Protein AF-A0A6I5RKG6-F1 (afdb_monomer)

Foldseek 3Di:
DDLPDPVLVVLCPPPPAAQEPVRDGHRPQRLQQVLCVVVVHDPDSVSSVVLSVQSSVPPDNDHHHSVNSSVVCVVVVVD

Sequence (79 aa):
MSWDSGAMRQHFEKMQGVLDADNEILNIEDYVDQFLRTRGYALTDESRLRVAMRLEQITEWTHYTASELDHWLDTCFKA

Solvent-accessible surface area (backbone atoms only — not comparable to full-atom values): 4898 Å² total; per-residue (Å²): 135,80,86,89,48,80,67,61,53,61,48,41,73,77,57,92,48,29,27,41,99,84,69,45,78,36,52,58,69,61,48,51,54,48,53,35,54,76,75,70,46,69,98,41,71,67,53,51,45,56,52,40,62,54,58,50,70,58,86,74,84,84,78,53,36,47,69,57,51,48,54,51,44,58,63,66,66,75,106

Secondary structure (DSSP, 8-state):
-----HHHHHHHTT---EE-TTS-EE-HHHHHHHHHHHTT----HHHHHHHHHHHTT-S--S--BHHHHHHHHHHHH--

Structure (mmCIF, N/CA/C/O backbone):
data_AF-A0A6I5RKG6-F1
#
_entry.id   AF-A0A6I5RKG6-F1
#
loop_
_atom_site.group_PDB
_atom_site.id
_atom_site.type_symbol
_atom_site.label_atom_id
_atom_site.label_alt_id
_atom_site.label_comp_id
_atom_site.label_asym_id
_atom_site.label_entity_id
_atom_site.label_seq_id
_atom_site.pdbx_PDB_ins_code
_atom_site.Cartn_x
_atom_site.Cartn_y
_atom_site.Cartn_z
_atom_site.occupancy
_atom_site.B_iso_or_equiv
_atom_site.auth_seq_id
_atom_site.auth_comp_id
_atom_site.auth_asym_id
_atom_site.auth_atom_id
_atom_site.pdbx_PDB_model_num
ATOM 1 N N . MET A 1 1 ? -13.153 10.229 -3.067 1.00 45.22 1 MET A N 1
ATOM 2 C CA . MET A 1 1 ? -12.884 10.621 -1.668 1.00 45.22 1 MET A CA 1
ATOM 3 C C . MET A 1 1 ? -11.416 10.996 -1.635 1.00 45.22 1 MET A C 1
ATOM 5 O O . MET A 1 1 ? -10.609 10.146 -1.968 1.00 45.22 1 MET A O 1
ATOM 9 N N . SER A 1 2 ? -11.097 12.272 -1.418 1.00 53.62 2 SER A N 1
ATOM 10 C CA . SER A 1 2 ? -9.714 12.770 -1.453 1.00 53.62 2 SER A CA 1
ATOM 11 C C . SER A 1 2 ? -9.030 12.396 -0.142 1.00 53.62 2 SER A C 1
ATOM 13 O O . SER A 1 2 ? -9.627 12.613 0.909 1.00 53.62 2 SER A O 1
ATOM 15 N N . TRP A 1 3 ? -7.833 11.814 -0.198 1.00 64.56 3 TRP A N 1
ATOM 16 C CA . TRP A 1 3 ? -7.066 11.436 0.988 1.00 64.56 3 TRP A CA 1
ATOM 17 C C . TRP A 1 3 ? -6.652 12.713 1.726 1.00 64.56 3 TRP A C 1
ATOM 19 O O . TRP A 1 3 ? -5.872 13.517 1.213 1.00 64.56 3 TRP A O 1
ATOM 29 N N . ASP A 1 4 ? -7.240 12.955 2.894 1.00 64.75 4 ASP A N 1
ATOM 30 C CA . ASP A 1 4 ? -7.008 14.172 3.665 1.00 64.75 4 ASP A CA 1
ATOM 31 C C . ASP A 1 4 ? -5.853 13.920 4.636 1.00 64.75 4 ASP A C 1
ATOM 33 O O . ASP A 1 4 ? -6.034 13.341 5.703 1.00 64.75 4 ASP A O 1
ATOM 37 N N . SER A 1 5 ? -4.621 14.224 4.220 1.00 55.97 5 SER A N 1
ATOM 38 C CA . SER A 1 5 ? -3.501 14.552 5.118 1.00 55.97 5 SER A CA 1
ATOM 39 C C . SER A 1 5 ? -2.191 14.658 4.342 1.00 55.97 5 SER A C 1
ATOM 41 O O . SER A 1 5 ? -1.706 13.697 3.747 1.00 55.97 5 SER A O 1
ATOM 43 N N . GLY A 1 6 ? -1.532 15.814 4.437 1.00 60.38 6 GLY A N 1
ATOM 44 C CA . GLY A 1 6 ? -0.164 16.000 3.937 1.00 60.38 6 GLY A CA 1
ATOM 45 C C . GLY A 1 6 ? 0.852 14.984 4.486 1.00 60.38 6 GLY A C 1
ATOM 46 O O . GLY A 1 6 ? 1.909 14.827 3.892 1.00 60.38 6 GLY A O 1
ATOM 47 N N . ALA A 1 7 ? 0.521 14.264 5.566 1.00 65.00 7 ALA A N 1
ATOM 48 C CA . ALA A 1 7 ? 1.314 13.165 6.112 1.00 65.00 7 ALA A CA 1
ATOM 49 C C . ALA A 1 7 ? 1.288 11.906 5.226 1.00 65.00 7 ALA A C 1
ATOM 51 O O . ALA A 1 7 ? 2.345 11.365 4.924 1.00 65.00 7 ALA A O 1
ATOM 52 N N . MET A 1 8 ? 0.116 11.465 4.743 1.00 68.50 8 MET A N 1
ATOM 53 C CA . MET A 1 8 ? 0.040 10.294 3.854 1.00 68.50 8 MET A CA 1
ATOM 54 C C . MET A 1 8 ? 0.808 10.533 2.556 1.00 68.50 8 MET A C 1
ATOM 56 O O . MET A 1 8 ? 1.573 9.678 2.122 1.00 68.50 8 MET A O 1
ATOM 60 N N . ARG A 1 9 ? 0.682 11.734 1.988 1.00 66.62 9 ARG A N 1
ATOM 61 C CA . ARG A 1 9 ? 1.369 12.100 0.747 1.00 66.62 9 ARG A CA 1
ATOM 62 C C . ARG A 1 9 ? 2.897 12.016 0.866 1.00 66.62 9 ARG A C 1
ATOM 64 O O . ARG A 1 9 ? 3.530 11.567 -0.080 1.00 66.62 9 ARG A O 1
ATOM 71 N N . GLN A 1 10 ? 3.473 12.358 2.024 1.00 69.81 10 GLN A N 1
ATOM 72 C CA . GLN A 1 10 ? 4.918 12.229 2.277 1.00 69.81 10 GLN A CA 1
ATOM 73 C C . GLN A 1 10 ? 5.401 10.774 2.239 1.00 69.81 10 GLN A C 1
ATOM 75 O O . GLN A 1 10 ? 6.480 10.511 1.713 1.00 69.81 10 GLN A O 1
ATOM 80 N N . HIS A 1 11 ? 4.600 9.822 2.731 1.00 70.12 11 HIS A N 1
ATOM 81 C CA . HIS A 1 11 ? 4.955 8.400 2.668 1.00 70.12 11 HIS A CA 1
ATOM 82 C C . HIS A 1 11 ? 5.014 7.889 1.220 1.00 70.12 11 HIS A C 1
ATOM 84 O O . HIS A 1 11 ? 5.809 7.006 0.910 1.00 70.12 11 HIS A O 1
ATOM 90 N N . PHE A 1 12 ? 4.226 8.477 0.318 1.00 70.56 12 PHE A N 1
ATOM 91 C CA . PHE A 1 12 ? 4.136 8.062 -1.081 1.00 70.56 12 PHE A CA 1
ATOM 92 C C . PHE A 1 12 ? 5.029 8.839 -2.047 1.00 70.56 12 PHE A C 1
ATOM 94 O O . PHE A 1 12 ? 5.186 8.397 -3.178 1.00 70.56 12 PHE A O 1
ATOM 101 N N . GLU A 1 13 ? 5.657 9.950 -1.643 1.00 67.81 13 GLU A N 1
ATOM 102 C CA . GLU A 1 13 ? 6.513 10.754 -2.540 1.00 67.81 13 GLU A CA 1
ATOM 103 C C . GLU A 1 13 ? 7.642 9.944 -3.200 1.00 67.81 13 GLU A C 1
ATOM 105 O O . GLU A 1 13 ? 8.102 10.287 -4.289 1.00 67.81 13 GLU A O 1
ATOM 110 N N . LYS A 1 14 ? 8.075 8.849 -2.565 1.00 66.75 14 LYS A N 1
ATOM 111 C CA . LYS A 1 14 ? 9.100 7.934 -3.089 1.00 66.75 14 LYS A CA 1
ATOM 112 C C . LYS A 1 14 ? 8.53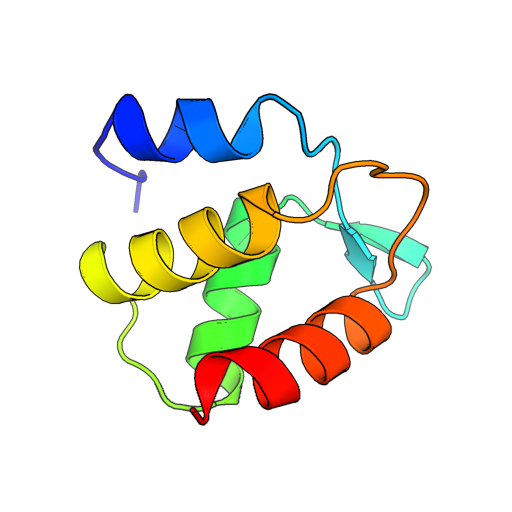4 6.792 -3.946 1.00 66.75 14 LYS A C 1
ATOM 114 O O . LYS A 1 14 ? 9.303 6.102 -4.609 1.00 66.75 14 LYS A O 1
ATOM 119 N N . MET A 1 15 ? 7.219 6.582 -3.937 1.00 72.31 15 MET A N 1
ATOM 120 C CA . MET A 1 15 ? 6.534 5.469 -4.597 1.00 72.31 15 MET A CA 1
ATOM 121 C C . MET A 1 15 ? 5.923 5.963 -5.905 1.00 72.31 15 MET A C 1
ATOM 123 O O . MET A 1 15 ? 4.889 6.622 -5.914 1.00 72.31 15 MET A O 1
ATOM 127 N N . GLN A 1 16 ? 6.572 5.661 -7.028 1.00 64.62 16 GLN A N 1
ATOM 128 C CA . GLN A 1 16 ? 6.137 6.171 -8.335 1.00 64.62 16 GLN A CA 1
ATOM 129 C C . GLN A 1 16 ? 4.926 5.427 -8.925 1.00 64.62 16 GLN A C 1
ATOM 131 O O . GLN A 1 16 ? 4.299 5.934 -9.850 1.00 64.62 16 GLN A O 1
ATOM 136 N N . GLY A 1 17 ? 4.584 4.252 -8.392 1.00 68.62 17 GLY A N 1
ATOM 137 C CA . GLY A 1 17 ? 3.474 3.420 -8.857 1.00 68.62 17 GLY A CA 1
ATOM 138 C C . GLY A 1 17 ? 3.728 1.938 -8.598 1.00 68.62 17 GLY A C 1
ATOM 139 O O . GLY A 1 17 ? 4.841 1.540 -8.234 1.00 68.62 17 GLY A O 1
ATOM 140 N N . VAL A 1 18 ? 2.683 1.134 -8.762 1.00 77.12 18 VAL A N 1
ATOM 141 C CA . VAL A 1 18 ? 2.708 -0.329 -8.631 1.00 77.12 18 VAL A CA 1
ATOM 142 C C . VAL A 1 18 ? 2.286 -0.926 -9.964 1.00 77.12 18 VAL A C 1
ATOM 144 O O . VAL A 1 18 ? 1.332 -0.441 -10.560 1.00 77.12 18 VAL A O 1
ATOM 147 N N . LEU A 1 19 ? 2.980 -1.957 -10.442 1.00 77.94 19 LEU A N 1
ATOM 148 C CA . LEU A 1 19 ? 2.556 -2.657 -11.657 1.00 77.94 19 LEU A CA 1
ATOM 149 C C . LEU A 1 19 ? 1.436 -3.632 -11.318 1.00 77.94 19 LEU A C 1
ATOM 151 O O . LEU A 1 19 ? 1.602 -4.478 -10.444 1.00 77.94 19 LEU A O 1
ATOM 155 N N . ASP A 1 20 ? 0.299 -3.539 -11.983 1.00 74.62 20 ASP A N 1
ATOM 156 C CA . ASP A 1 20 ? -0.781 -4.498 -11.783 1.00 74.62 20 ASP A CA 1
ATOM 157 C C . ASP A 1 20 ? -0.572 -5.796 -12.582 1.00 74.62 20 ASP A C 1
ATOM 159 O O . ASP A 1 20 ? 0.480 -6.020 -13.184 1.00 74.62 20 ASP A O 1
ATOM 163 N N . ALA A 1 21 ? -1.560 -6.694 -12.546 1.00 70.44 21 ALA A N 1
ATOM 164 C CA . ALA A 1 21 ? -1.483 -7.981 -13.239 1.00 70.44 21 ALA A CA 1
ATOM 165 C C . ALA A 1 21 ? -1.416 -7.850 -14.775 1.00 70.44 21 ALA A C 1
ATOM 167 O O . ALA A 1 21 ? -0.920 -8.764 -15.436 1.00 70.44 21 ALA A O 1
ATOM 168 N N . ASP A 1 22 ? -1.869 -6.722 -15.321 1.00 75.88 22 ASP A N 1
ATOM 169 C CA . ASP A 1 22 ? -1.873 -6.394 -16.745 1.00 75.88 2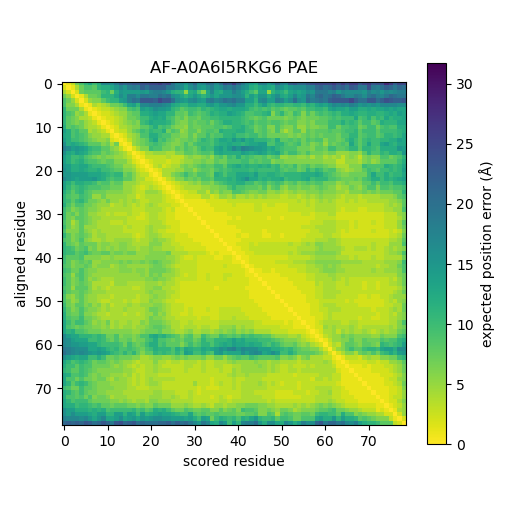2 ASP A CA 1
ATOM 170 C C . ASP A 1 22 ? -0.655 -5.523 -17.141 1.00 75.88 22 ASP A C 1
ATOM 172 O O . ASP A 1 22 ? -0.547 -5.070 -18.283 1.00 75.88 22 ASP A O 1
ATOM 176 N N . ASN A 1 23 ? 0.317 -5.351 -16.229 1.00 72.19 23 ASN A N 1
ATOM 177 C CA . ASN A 1 23 ? 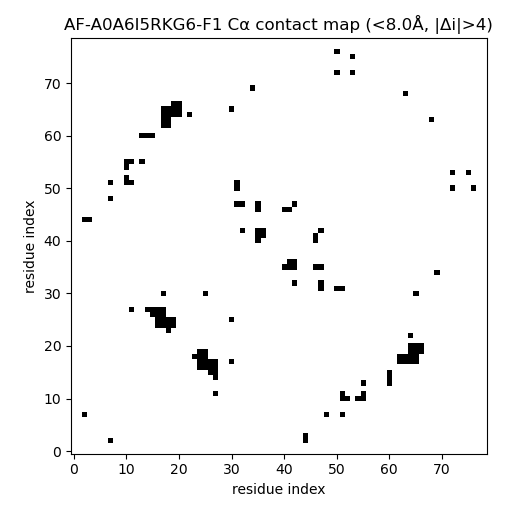1.464 -4.438 -16.329 1.00 72.19 23 ASN A CA 1
ATOM 178 C C . ASN A 1 23 ? 1.073 -2.959 -16.485 1.00 72.19 23 ASN A C 1
ATOM 180 O O . ASN A 1 23 ? 1.884 -2.146 -16.942 1.00 72.19 23 ASN A O 1
ATOM 184 N N . GLU A 1 24 ? -0.145 -2.589 -16.098 1.00 79.25 24 GLU A N 1
ATOM 185 C CA . GLU A 1 24 ? -0.544 -1.194 -16.009 1.00 79.25 24 GLU A CA 1
ATOM 186 C C . GLU A 1 24 ? 0.017 -0.579 -14.723 1.00 79.25 24 GLU A C 1
ATOM 188 O O . GLU A 1 24 ? 0.147 -1.229 -13.683 1.00 79.25 24 GLU A O 1
ATOM 193 N N . ILE A 1 25 ? 0.400 0.698 -14.796 1.00 77.94 25 ILE A N 1
ATOM 194 C CA . ILE A 1 25 ? 0.889 1.427 -13.627 1.00 77.94 25 ILE A CA 1
ATOM 195 C C . ILE A 1 25 ? -0.327 1.900 -12.836 1.00 77.94 25 ILE A C 1
ATOM 197 O O . ILE A 1 25 ? -1.020 2.836 -13.235 1.00 77.94 25 ILE A O 1
ATOM 201 N N . LEU A 1 26 ? -0.551 1.264 -11.694 1.00 79.94 26 LEU A N 1
ATOM 202 C CA . LEU A 1 26 ? -1.553 1.645 -10.717 1.00 79.94 26 LEU A CA 1
ATOM 203 C C . LEU A 1 26 ? -0.973 2.696 -9.766 1.00 79.94 26 LEU A C 1
ATOM 205 O O . LEU A 1 26 ? 0.148 2.565 -9.256 1.00 79.94 26 LEU A O 1
ATOM 209 N N . ASN A 1 27 ? -1.751 3.751 -9.508 1.00 83.19 27 ASN A N 1
ATOM 210 C CA . ASN A 1 27 ? -1.393 4.716 -8.477 1.00 83.19 27 ASN A CA 1
ATOM 211 C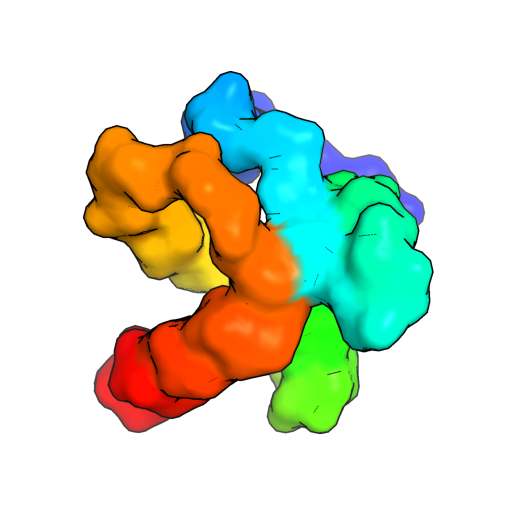 C . ASN A 1 27 ? -1.358 4.012 -7.124 1.00 83.19 27 ASN A C 1
ATOM 213 O O . ASN A 1 27 ? -2.183 3.147 -6.827 1.00 83.19 27 ASN A O 1
ATOM 217 N N . ILE A 1 28 ? -0.426 4.426 -6.271 1.00 82.50 28 ILE A N 1
ATOM 218 C CA . ILE A 1 28 ? -0.259 3.798 -4.963 1.00 82.50 28 ILE A CA 1
ATOM 219 C C . ILE A 1 28 ? -1.497 3.961 -4.070 1.00 82.50 28 ILE A C 1
ATOM 221 O O . ILE A 1 28 ? -1.829 3.052 -3.317 1.00 82.50 28 ILE A O 1
ATOM 225 N N . GLU A 1 29 ? -2.220 5.077 -4.199 1.00 84.88 29 GLU A N 1
ATOM 226 C CA . GLU A 1 29 ? -3.480 5.312 -3.485 1.00 84.88 29 GLU A CA 1
ATOM 227 C C . GLU A 1 29 ? -4.550 4.285 -3.887 1.00 84.88 29 GLU A C 1
ATOM 229 O O . GLU A 1 29 ? -5.152 3.630 -3.033 1.00 84.88 29 GLU A O 1
ATOM 234 N N . ASP A 1 30 ? -4.727 4.081 -5.194 1.00 86.00 30 ASP A N 1
ATOM 235 C CA . ASP A 1 30 ? -5.675 3.112 -5.747 1.00 86.00 30 ASP A CA 1
ATOM 236 C C . ASP A 1 30 ? -5.293 1.675 -5.346 1.00 86.00 30 ASP A C 1
ATOM 238 O O . ASP A 1 30 ? -6.153 0.890 -4.936 1.00 86.00 30 ASP A O 1
ATOM 242 N N . TYR A 1 31 ? -3.994 1.353 -5.372 1.00 88.25 31 TYR A N 1
ATOM 243 C CA . TYR A 1 31 ? -3.468 0.068 -4.912 1.00 88.25 31 TYR A CA 1
ATOM 244 C C . TYR A 1 31 ? -3.780 -0.191 -3.429 1.00 88.25 31 TYR A C 1
ATOM 246 O O . TYR A 1 31 ? -4.258 -1.268 -3.078 1.00 88.25 31 TYR A O 1
ATOM 254 N N . VAL A 1 32 ? -3.549 0.782 -2.543 1.00 88.69 32 VAL A N 1
ATOM 255 C CA . VAL A 1 32 ? -3.810 0.625 -1.102 1.00 88.69 32 VAL A CA 1
ATOM 256 C C . VAL A 1 32 ? -5.301 0.426 -0.828 1.00 88.69 32 VAL A C 1
ATOM 258 O O . VAL A 1 32 ? -5.668 -0.449 -0.039 1.00 88.69 32 VAL A O 1
ATOM 261 N N . ASP A 1 33 ? -6.172 1.196 -1.484 1.00 89.12 33 ASP A N 1
ATOM 262 C CA . ASP A 1 33 ? -7.620 1.025 -1.341 1.00 89.12 33 ASP A CA 1
ATOM 263 C C . ASP A 1 33 ? -8.066 -0.352 -1.866 1.00 89.12 33 ASP A C 1
ATOM 265 O O . ASP A 1 33 ? -8.890 -1.023 -1.232 1.00 89.12 33 ASP A O 1
ATOM 269 N N . GLN A 1 34 ? -7.483 -0.828 -2.972 1.00 88.94 34 GLN A N 1
ATOM 270 C CA . GLN A 1 34 ? -7.711 -2.176 -3.493 1.00 88.94 34 GLN A CA 1
ATOM 271 C C . GLN A 1 34 ? -7.224 -3.261 -2.521 1.00 88.94 34 GLN A C 1
ATOM 273 O O . GLN A 1 34 ? -7.964 -4.213 -2.249 1.00 88.94 34 GLN A O 1
ATOM 278 N N . PHE A 1 35 ? -6.028 -3.117 -1.948 1.00 89.38 35 PHE A N 1
ATOM 279 C CA . PHE A 1 35 ? -5.476 -4.032 -0.948 1.00 89.38 35 PHE A CA 1
ATOM 280 C C . PHE A 1 35 ? -6.405 -4.141 0.269 1.00 89.38 35 PHE A C 1
ATOM 282 O O . PHE A 1 35 ? -6.826 -5.233 0.651 1.00 89.38 35 PHE A O 1
ATOM 289 N N . LEU A 1 36 ? -6.812 -3.011 0.851 1.00 90.50 36 LEU A N 1
ATOM 290 C CA . LEU A 1 36 ? -7.695 -3.003 2.019 1.00 90.50 36 LEU A CA 1
ATOM 291 C C . LEU A 1 36 ? -9.0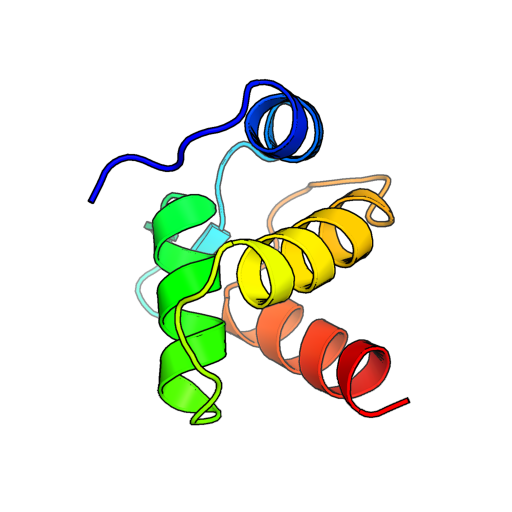58 -3.629 1.701 1.00 90.50 36 LEU A C 1
ATOM 293 O O . LEU A 1 36 ? -9.548 -4.472 2.458 1.00 90.50 36 LEU A O 1
ATOM 297 N N . ARG A 1 37 ? -9.647 -3.270 0.555 1.00 90.19 37 ARG A N 1
ATOM 298 C CA . ARG A 1 37 ? -10.960 -3.770 0.132 1.00 90.19 37 ARG A CA 1
ATOM 299 C C . ARG A 1 37 ? -10.954 -5.274 -0.126 1.00 90.19 37 ARG A C 1
ATOM 301 O O . ARG A 1 37 ? -11.897 -5.954 0.271 1.00 90.19 37 ARG A O 1
ATOM 308 N N . THR A 1 38 ? -9.907 -5.798 -0.762 1.00 88.88 38 THR A N 1
ATOM 309 C CA . THR A 1 38 ? -9.782 -7.235 -1.071 1.00 88.88 38 THR A CA 1
ATOM 310 C C . THR A 1 38 ? -9.619 -8.096 0.182 1.00 88.88 38 THR A C 1
ATOM 312 O O . THR A 1 38 ? -10.123 -9.216 0.210 1.00 88.88 38 THR A O 1
ATOM 315 N N . ARG A 1 39 ? -9.005 -7.566 1.249 1.00 87.75 39 ARG A N 1
ATOM 316 C CA . ARG A 1 39 ? -8.902 -8.242 2.557 1.00 87.75 39 ARG A CA 1
ATOM 317 C C . ARG A 1 39 ? -10.074 -7.961 3.509 1.00 87.75 39 ARG A C 1
ATOM 319 O O . ARG A 1 39 ? -10.100 -8.497 4.614 1.00 87.75 39 ARG A O 1
ATOM 326 N N . GLY A 1 40 ? -11.052 -7.149 3.103 1.00 88.62 40 GLY A N 1
ATOM 327 C CA . GLY A 1 40 ? -12.216 -6.808 3.928 1.00 88.62 40 GLY A CA 1
ATOM 328 C C . GLY A 1 40 ? -11.931 -5.808 5.056 1.00 88.62 40 GLY A C 1
ATOM 329 O O . GLY A 1 40 ? -12.719 -5.715 5.998 1.00 88.62 40 GLY A O 1
ATOM 330 N N . TYR A 1 41 ? -10.830 -5.056 4.979 1.00 88.44 41 TYR A N 1
ATOM 331 C CA . TYR A 1 41 ? -10.547 -3.961 5.906 1.00 88.44 41 TYR A CA 1
ATOM 332 C C . TYR A 1 41 ? -11.378 -2.716 5.566 1.00 88.44 41 TYR A C 1
ATOM 334 O O . TYR A 1 41 ? -11.748 -2.473 4.416 1.00 88.44 41 TYR A O 1
ATOM 342 N N . ALA A 1 42 ? -11.666 -1.897 6.580 1.00 88.44 42 ALA A N 1
ATOM 343 C CA . ALA A 1 42 ? -12.373 -0.638 6.387 1.00 88.44 42 ALA A CA 1
ATOM 344 C C . ALA A 1 42 ? -11.475 0.391 5.676 1.00 88.44 42 ALA A C 1
ATOM 346 O O . ALA A 1 42 ? -10.318 0.577 6.051 1.00 88.44 42 ALA A O 1
ATOM 347 N N . LEU A 1 43 ? -12.024 1.103 4.688 1.00 88.88 43 LEU A N 1
ATOM 348 C CA . LEU A 1 43 ? -11.332 2.162 3.938 1.00 88.88 43 LEU A CA 1
ATOM 349 C C . LEU A 1 43 ? -11.275 3.476 4.737 1.00 88.88 43 LEU A C 1
ATOM 351 O O . LEU A 1 43 ? -11.834 4.500 4.339 1.00 88.88 43 LEU A O 1
ATOM 355 N N . THR A 1 44 ? -10.645 3.411 5.908 1.00 88.06 44 THR A N 1
ATOM 356 C CA . THR A 1 44 ? -10.405 4.541 6.810 1.00 88.06 44 THR A CA 1
ATOM 357 C C . THR A 1 44 ? -8.983 5.061 6.655 1.00 88.06 44 THR A C 1
ATOM 359 O O . THR A 1 44 ? -8.077 4.323 6.265 1.00 88.06 44 THR A O 1
ATOM 362 N N . ASP A 1 45 ? -8.766 6.317 7.035 1.00 85.75 45 ASP A N 1
ATOM 363 C CA . ASP A 1 45 ? -7.439 6.938 6.985 1.00 85.75 45 ASP A CA 1
ATOM 364 C C . ASP A 1 45 ? -6.427 6.219 7.882 1.00 85.75 45 ASP A C 1
ATOM 366 O O . ASP A 1 45 ? -5.261 6.114 7.524 1.00 85.75 45 ASP A O 1
ATOM 370 N N . GLU A 1 46 ? -6.871 5.636 9.001 1.00 86.75 46 GLU A N 1
ATOM 371 C CA . GLU A 1 46 ? -6.015 4.808 9.859 1.00 86.75 46 GLU A CA 1
ATOM 372 C C . GLU A 1 46 ? -5.525 3.546 9.134 1.00 86.75 46 GLU A C 1
ATOM 374 O O . GLU A 1 46 ? -4.335 3.228 9.173 1.00 86.75 46 GLU A O 1
ATOM 379 N N . SER A 1 47 ? -6.424 2.829 8.453 1.00 86.88 47 SER A N 1
ATOM 380 C CA . SER A 1 47 ? -6.057 1.606 7.731 1.00 86.88 47 SER A CA 1
ATOM 381 C C . SER A 1 47 ? -5.122 1.920 6.565 1.00 86.88 47 SER A C 1
ATOM 383 O O . SER A 1 47 ? -4.122 1.229 6.376 1.00 86.88 47 SER A O 1
ATOM 385 N N . ARG A 1 48 ? -5.402 3.005 5.831 1.00 87.75 48 ARG A N 1
ATOM 386 C CA . ARG A 1 48 ? -4.539 3.502 4.750 1.00 87.75 48 ARG A CA 1
ATOM 387 C C . ARG A 1 48 ? -3.165 3.902 5.266 1.00 87.75 48 ARG A C 1
ATOM 389 O O . ARG A 1 48 ? -2.161 3.473 4.704 1.00 87.75 48 ARG A O 1
ATOM 396 N N . LEU A 1 49 ? -3.111 4.651 6.369 1.00 86.19 49 LEU A N 1
ATOM 397 C CA . LEU A 1 49 ? -1.862 5.084 6.991 1.00 86.19 49 LEU A CA 1
ATOM 398 C C . LEU A 1 49 ? -1.009 3.888 7.419 1.00 86.19 49 LEU A C 1
ATOM 400 O O . LEU A 1 49 ? 0.192 3.878 7.171 1.00 86.19 49 LEU A O 1
ATOM 404 N N . ARG A 1 50 ? -1.615 2.850 8.007 1.00 86.94 50 ARG A N 1
ATOM 405 C CA . ARG A 1 50 ? -0.887 1.623 8.363 1.00 86.94 50 ARG A CA 1
ATOM 406 C C . ARG A 1 50 ? -0.225 0.979 7.150 1.00 86.94 50 ARG A C 1
ATOM 408 O O . ARG A 1 50 ? 0.927 0.567 7.252 1.00 86.94 50 ARG A O 1
ATOM 415 N N . VAL A 1 51 ? -0.925 0.894 6.018 1.00 88.06 51 VAL A N 1
ATOM 416 C CA . VAL A 1 51 ? -0.350 0.346 4.781 1.00 88.06 51 VAL A CA 1
ATOM 417 C C . VAL A 1 51 ? 0.758 1.264 4.257 1.00 88.06 51 VAL A C 1
ATOM 419 O O . VAL A 1 51 ? 1.852 0.784 3.979 1.00 88.06 51 VAL A O 1
ATOM 422 N N . ALA A 1 52 ? 0.525 2.579 4.215 1.00 85.00 52 ALA A N 1
ATOM 423 C CA . ALA A 1 52 ? 1.504 3.579 3.782 1.00 85.00 52 ALA A CA 1
ATOM 424 C C . ALA A 1 52 ? 2.820 3.497 4.577 1.00 85.00 52 ALA A C 1
ATOM 426 O O . ALA A 1 52 ? 3.901 3.425 3.996 1.00 85.00 52 ALA A O 1
ATOM 427 N N . MET A 1 53 ? 2.725 3.424 5.908 1.00 84.88 53 MET A N 1
ATOM 428 C CA . MET A 1 53 ? 3.879 3.298 6.804 1.00 84.88 53 MET A CA 1
ATOM 429 C C . MET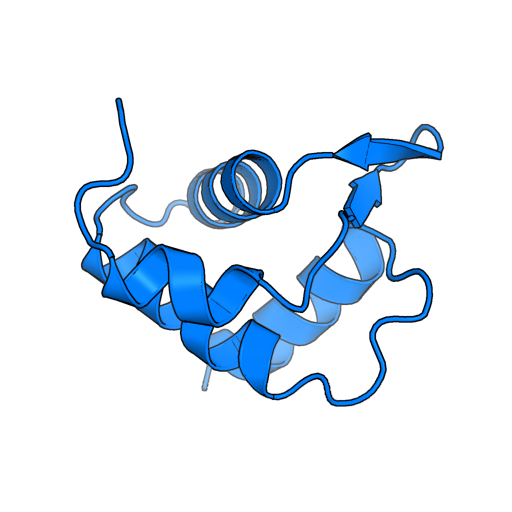 A 1 53 ? 4.662 2.004 6.583 1.00 84.88 53 MET A C 1
ATOM 431 O O . MET A 1 53 ? 5.875 1.978 6.785 1.00 84.88 53 MET A O 1
ATOM 435 N N . ARG A 1 54 ? 3.987 0.909 6.212 1.00 86.69 54 ARG A N 1
ATOM 436 C CA . ARG A 1 54 ? 4.675 -0.333 5.843 1.00 86.69 54 ARG A CA 1
ATOM 437 C C . ARG A 1 54 ? 5.403 -0.140 4.528 1.00 86.69 54 ARG A C 1
ATOM 439 O O . ARG A 1 54 ? 6.605 -0.359 4.485 1.00 86.69 54 ARG A O 1
ATOM 446 N N . LEU A 1 55 ? 4.710 0.325 3.498 1.00 83.94 55 LEU A N 1
ATOM 447 C CA . LEU A 1 55 ? 5.308 0.530 2.185 1.00 83.94 55 LEU A CA 1
ATOM 448 C C . LEU A 1 55 ? 6.529 1.465 2.246 1.00 83.94 55 LEU A C 1
ATOM 450 O O . LEU A 1 55 ? 7.501 1.220 1.543 1.00 83.94 55 LEU A O 1
ATOM 454 N N . GLU A 1 56 ? 6.553 2.473 3.127 1.00 82.12 56 GLU A N 1
ATOM 455 C CA . GLU A 1 56 ? 7.719 3.360 3.299 1.00 82.12 56 GLU A CA 1
ATOM 456 C C . GLU A 1 56 ? 9.002 2.614 3.725 1.00 82.12 56 GLU A C 1
ATOM 458 O O . GLU A 1 56 ? 10.111 3.081 3.465 1.00 82.12 56 GLU A O 1
ATOM 463 N N . GLN A 1 57 ? 8.881 1.432 4.340 1.00 82.69 57 GLN A N 1
ATOM 464 C CA . GLN A 1 57 ? 10.027 0.596 4.723 1.00 82.69 57 GLN A CA 1
ATOM 465 C C . GLN A 1 57 ? 10.751 -0.012 3.513 1.00 82.69 57 GLN A C 1
ATOM 467 O O . GLN A 1 57 ? 11.867 -0.511 3.656 1.00 82.69 57 GLN A O 1
ATOM 472 N N . ILE A 1 58 ? 10.142 0.030 2.327 1.00 80.38 58 ILE A N 1
ATOM 473 C CA . ILE A 1 58 ? 10.755 -0.410 1.077 1.00 80.38 58 ILE A CA 1
ATOM 474 C C . ILE A 1 58 ? 11.737 0.676 0.621 1.00 80.38 58 ILE A C 1
ATOM 476 O O . ILE A 1 58 ? 11.354 1.714 0.085 1.00 80.38 58 ILE A O 1
ATOM 480 N N . THR A 1 59 ? 13.030 0.442 0.852 1.00 71.62 59 THR A N 1
ATOM 481 C CA . THR A 1 59 ? 14.098 1.418 0.573 1.00 71.62 59 THR A CA 1
ATOM 482 C C . THR A 1 59 ? 14.452 1.542 -0.908 1.00 71.62 59 THR A C 1
ATOM 484 O O . THR A 1 59 ? 14.984 2.571 -1.318 1.00 71.62 59 THR A O 1
ATOM 487 N N . GLU A 1 60 ? 14.163 0.515 -1.709 1.00 72.94 60 GLU A N 1
ATOM 488 C CA . GLU A 1 60 ? 14.431 0.481 -3.149 1.00 72.94 60 GLU A CA 1
ATOM 489 C C . GLU A 1 60 ? 13.149 0.120 -3.901 1.00 72.94 60 GLU A C 1
ATOM 491 O O . GLU A 1 60 ? 12.727 -1.035 -3.929 1.00 72.94 60 GLU A O 1
ATOM 496 N N . TRP A 1 61 ? 12.506 1.130 -4.486 1.00 71.50 61 TRP A N 1
ATOM 497 C CA . TRP A 1 61 ? 11.267 0.977 -5.246 1.00 71.50 61 TRP A CA 1
ATOM 498 C C . TRP A 1 61 ? 11.583 0.753 -6.727 1.00 71.50 61 TRP A C 1
ATOM 500 O O . TRP A 1 61 ? 11.620 1.696 -7.514 1.00 71.50 61 TRP A O 1
ATOM 510 N N . THR A 1 62 ? 11.883 -0.486 -7.113 1.00 64.31 62 THR A N 1
ATOM 511 C CA . THR A 1 62 ? 12.436 -0.802 -8.444 1.00 64.31 62 THR A CA 1
ATOM 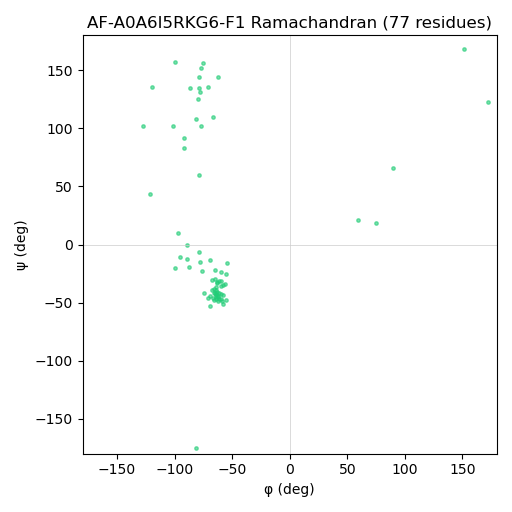512 C C . THR A 1 62 ? 11.570 -1.768 -9.253 1.00 64.31 62 THR A C 1
ATOM 514 O O . THR A 1 62 ? 12.110 -2.606 -9.963 1.00 64.31 62 THR A O 1
ATOM 517 N N . HIS A 1 63 ? 10.245 -1.555 -9.246 1.00 66.12 63 HIS A N 1
ATOM 518 C CA . HIS A 1 63 ? 9.195 -2.314 -9.965 1.00 66.12 63 HIS A CA 1
ATOM 519 C C . HIS A 1 63 ? 8.608 -3.495 -9.182 1.00 66.12 63 HIS A C 1
ATOM 521 O O . HIS A 1 63 ? 8.731 -4.644 -9.595 1.00 66.12 63 HIS A O 1
ATOM 527 N N . TYR A 1 64 ? 7.915 -3.213 -8.078 1.00 75.88 64 TYR A N 1
ATOM 528 C CA . TYR A 1 64 ? 7.061 -4.234 -7.477 1.00 75.88 64 TYR A CA 1
ATOM 529 C C . TYR A 1 64 ? 5.744 -4.353 -8.238 1.00 75.88 64 TYR A C 1
ATOM 531 O O . TYR A 1 64 ? 5.080 -3.352 -8.537 1.00 75.88 64 TYR A O 1
ATOM 539 N N . THR A 1 65 ? 5.353 -5.591 -8.504 1.00 82.81 65 THR A N 1
ATOM 540 C CA . THR A 1 65 ? 3.993 -5.913 -8.920 1.00 82.81 65 THR A CA 1
ATOM 541 C C . THR A 1 65 ? 3.039 -5.848 -7.727 1.00 82.81 65 THR A C 1
ATOM 543 O O . THR A 1 65 ? 3.430 -6.047 -6.573 1.00 82.81 65 THR A O 1
ATOM 546 N N . ALA A 1 66 ? 1.754 -5.628 -7.994 1.00 83.88 66 ALA A N 1
ATOM 547 C CA . ALA A 1 66 ? 0.704 -5.628 -6.986 1.00 83.88 66 ALA A CA 1
ATOM 548 C C 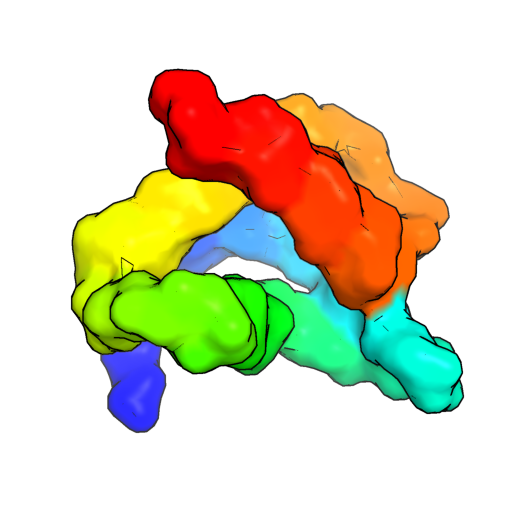. ALA A 1 66 ? 0.663 -6.965 -6.240 1.00 83.88 66 ALA A C 1
ATOM 550 O O . ALA A 1 66 ? 0.459 -6.978 -5.037 1.00 83.88 66 ALA A O 1
ATOM 551 N N . SER A 1 67 ? 0.946 -8.079 -6.924 1.00 84.00 67 SER A N 1
ATOM 552 C CA . SER A 1 67 ? 1.010 -9.409 -6.301 1.00 84.00 67 SER A CA 1
ATOM 553 C C . SER A 1 67 ? 2.180 -9.554 -5.320 1.00 84.00 67 SER A C 1
ATOM 555 O O . SER A 1 67 ? 2.029 -10.176 -4.268 1.00 84.00 67 SER A O 1
ATOM 557 N N . GLU A 1 68 ? 3.345 -8.986 -5.638 1.00 86.19 68 GLU A N 1
ATOM 558 C CA . GLU A 1 68 ? 4.508 -9.006 -4.742 1.00 86.19 68 GLU A CA 1
ATOM 559 C C . GLU A 1 68 ? 4.282 -8.130 -3.513 1.00 86.19 68 GLU A C 1
ATOM 561 O O . GLU A 1 68 ? 4.554 -8.568 -2.392 1.00 86.19 68 GLU A O 1
ATOM 566 N N . LEU A 1 69 ? 3.738 -6.923 -3.704 1.00 86.69 69 LEU A N 1
ATOM 567 C CA . LEU A 1 69 ? 3.389 -6.053 -2.583 1.00 86.69 69 LEU A CA 1
ATOM 568 C C . LEU A 1 69 ? 2.270 -6.654 -1.734 1.00 86.69 69 LEU A C 1
ATOM 570 O O . LEU A 1 69 ? 2.347 -6.573 -0.513 1.00 86.69 69 LEU A O 1
ATOM 574 N N . ASP A 1 70 ? 1.277 -7.294 -2.348 1.00 88.00 70 ASP A N 1
ATOM 575 C CA . ASP A 1 70 ? 0.201 -8.001 -1.659 1.00 88.00 70 ASP A CA 1
ATOM 576 C C . ASP A 1 70 ? 0.762 -9.098 -0.752 1.00 88.00 70 ASP A C 1
ATOM 578 O O . ASP A 1 70 ? 0.417 -9.169 0.427 1.00 88.00 70 ASP A O 1
ATOM 582 N N . HIS A 1 71 ? 1.661 -9.933 -1.282 1.00 86.62 71 HIS A N 1
ATOM 583 C CA . HIS A 1 71 ? 2.293 -11.008 -0.520 1.00 86.62 71 HIS A CA 1
ATOM 584 C C . HIS A 1 71 ? 3.151 -10.468 0.632 1.00 86.62 71 HIS A C 1
ATOM 586 O O . HIS A 1 71 ? 3.115 -10.985 1.757 1.00 86.62 71 HIS A O 1
ATOM 592 N N . TRP A 1 72 ? 3.914 -9.408 0.365 1.00 87.00 72 TRP A N 1
ATOM 593 C CA . TRP A 1 72 ? 4.749 -8.754 1.363 1.00 87.00 72 TRP A CA 1
ATOM 594 C C . TRP A 1 72 ? 3.907 -8.100 2.468 1.00 87.00 72 TRP A C 1
ATOM 596 O O . TRP A 1 72 ? 4.136 -8.348 3.654 1.00 87.00 72 TRP A O 1
ATOM 606 N N . LEU A 1 73 ? 2.872 -7.341 2.097 1.00 87.19 73 LEU A N 1
ATOM 607 C 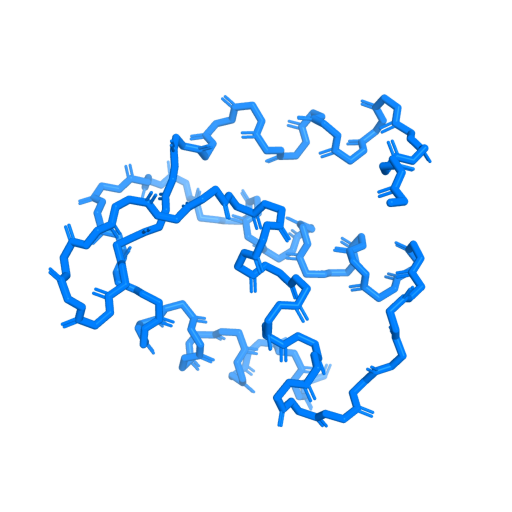CA . LEU A 1 73 ? 1.936 -6.735 3.036 1.00 87.19 73 LEU A CA 1
ATOM 608 C C . LEU A 1 73 ? 1.179 -7.798 3.824 1.00 87.19 73 LEU A C 1
ATOM 610 O O . LEU A 1 73 ? 1.098 -7.673 5.035 1.00 87.19 73 LEU A O 1
ATOM 614 N N . ASP A 1 74 ? 0.684 -8.874 3.215 1.00 86.12 74 ASP A N 1
ATOM 615 C CA . ASP A 1 74 ? -0.001 -9.939 3.960 1.00 86.12 74 ASP A CA 1
ATOM 616 C C . ASP A 1 74 ? 0.908 -10.578 5.025 1.00 86.12 74 ASP A C 1
ATOM 618 O O . ASP A 1 74 ? 0.429 -10.971 6.092 1.00 86.12 74 ASP A O 1
ATOM 622 N N . THR A 1 75 ? 2.218 -10.633 4.770 1.00 82.12 75 THR A N 1
ATOM 623 C CA . THR A 1 75 ? 3.220 -11.110 5.733 1.00 82.12 75 THR A CA 1
ATOM 624 C C . THR A 1 75 ? 3.473 -10.087 6.846 1.00 82.12 75 THR A C 1
ATOM 626 O O . THR A 1 75 ? 3.563 -10.455 8.017 1.00 82.12 75 THR A O 1
ATOM 629 N N . CYS A 1 76 ? 3.559 -8.798 6.511 1.00 75.62 76 CYS A N 1
ATOM 630 C CA . CYS A 1 76 ? 3.888 -7.726 7.457 1.00 75.62 76 CYS A CA 1
ATOM 631 C C . CYS A 1 76 ? 2.678 -7.126 8.202 1.00 75.62 76 CYS A C 1
ATOM 633 O O . CYS A 1 76 ? 2.858 -6.463 9.225 1.00 75.62 76 CYS A O 1
ATOM 635 N N . PHE A 1 77 ? 1.461 -7.313 7.690 1.00 71.19 77 PHE A N 1
ATOM 636 C CA . PHE A 1 77 ? 0.219 -6.700 8.177 1.00 71.19 77 PHE A CA 1
ATOM 637 C C . PHE A 1 77 ? -0.597 -7.645 9.070 1.00 71.19 77 PHE A C 1
ATOM 639 O O . PHE A 1 77 ? -1.409 -7.179 9.864 1.00 71.19 77 PHE A O 1
ATOM 646 N N . LYS A 1 78 ? -0.367 -8.966 8.981 1.00 62.94 78 LYS A N 1
ATOM 647 C CA . LYS A 1 78 ? -0.947 -9.971 9.894 1.00 62.94 78 LYS A CA 1
ATOM 648 C C . LYS A 1 78 ? -0.234 -10.080 11.253 1.00 62.94 78 LYS A C 1
ATOM 650 O O . LYS A 1 78 ? -0.716 -10.835 12.096 1.00 62.94 78 LYS A O 1
ATOM 655 N N . ALA A 1 79 ? 0.888 -9.381 11.446 1.00 43.78 79 ALA A N 1
ATOM 656 C CA . ALA A 1 79 ? 1.697 -9.409 12.669 1.00 43.78 79 ALA A CA 1
ATOM 657 C C . ALA A 1 79 ? 1.249 -8.373 13.710 1.00 43.78 79 ALA A C 1
ATOM 659 O O . ALA A 1 79 ? 0.994 -7.209 13.320 1.00 43.78 79 ALA A O 1
#

Radius of gyration: 11.67 Å; Cα contacts (8 Å, |Δi|>4): 71; chains: 1; bounding box: 27×27×29 Å

pLDDT: mean 78.12, std 10.8, range [43.78, 90.5]

Mean predicted aligned error: 6.61 Å

Organism: NCBI:txid2364649